Protein AF-A0A958F2K2-F1 (afdb_monomer)

pLDDT: mean 83.89, std 15.09, range [33.34, 97.69]

Solvent-accessible surface area (backbone atoms only — not comparable to full-atom values): 6667 Å² total; per-residue (Å²): 131,89,74,86,68,95,87,63,60,54,80,43,79,46,78,50,57,82,90,60,84,51,96,84,40,77,86,53,76,86,58,46,44,88,49,29,31,35,38,37,69,56,60,66,60,80,58,49,82,50,94,60,59,69,66,57,56,55,50,43,52,51,53,45,54,55,46,51,52,54,42,41,73,72,51,31,47,70,52,68,45,79,63,52,99,46,81,88,69,41,83,48,80,45,71,67,53,33,48,61,56,48,54,66,77,51,106

Foldseek 3Di:
DDDDDLPDQAPEEAEDELVRLDPPDPSPPPDDQNRYAYEYEQAPLVVPVPPDDPVVSVVSLVSVVVSQVVVVVVNHHYHYHYADPDNVPHQDNDPVSNVVVVVVSSD

Sequence (107 aa):
MPAHNPEHQPRHLLIVLGDQLSTTAPIFDDADPKADAIWMAENAEETTHVWCHKLRIAFFFSAMRHFRDTLRVRGFTVHYTEMGENPADDRGKNFAEILAKDIQSLK

Mean predicted aligned error: 6.56 Å

Radius of gyration: 14.46 Å; Cα contacts (8 Å, |Δi|>4): 109; chains: 1; bounding box: 44×27×37 Å

Structure (mmCIF, N/CA/C/O backbone):
data_AF-A0A958F2K2-F1
#
_entry.id   AF-A0A958F2K2-F1
#
loop_
_atom_site.group_PDB
_atom_site.id
_atom_site.type_symbol
_atom_site.label_atom_id
_atom_site.label_alt_id
_atom_site.label_comp_id
_atom_site.label_asym_id
_atom_site.label_entity_id
_atom_site.label_seq_id
_atom_site.pdbx_PDB_ins_code
_atom_site.Cartn_x
_atom_site.Cartn_y
_atom_site.Cartn_z
_atom_site.occupancy
_atom_site.B_iso_or_equiv
_atom_site.auth_seq_id
_atom_site.auth_comp_id
_atom_site.auth_asym_id
_atom_site.auth_atom_id
_atom_site.pdbx_PDB_model_num
ATOM 1 N N . MET A 1 1 ? -22.767 -4.192 6.795 1.00 33.34 1 MET A N 1
ATOM 2 C CA . MET A 1 1 ? -21.343 -3.930 6.507 1.00 33.34 1 MET A CA 1
ATOM 3 C C . MET A 1 1 ? -21.147 -2.429 6.637 1.00 33.34 1 MET A C 1
ATOM 5 O O . MET A 1 1 ? -21.743 -1.738 5.818 1.00 33.34 1 MET A O 1
ATOM 9 N N . PRO A 1 2 ? -20.488 -1.876 7.669 1.00 39.66 2 PRO A N 1
ATOM 10 C CA . PRO A 1 2 ? -20.289 -0.436 7.687 1.00 39.66 2 PRO A CA 1
ATOM 11 C C . PRO A 1 2 ? -19.228 -0.105 6.637 1.00 39.66 2 PRO A C 1
ATOM 13 O O . PRO A 1 2 ? -18.094 -0.574 6.708 1.00 39.66 2 PRO A O 1
ATOM 16 N N . ALA A 1 3 ? -19.675 0.616 5.614 1.00 41.81 3 ALA A N 1
ATOM 17 C CA . ALA A 1 3 ? -18.853 1.206 4.579 1.00 41.81 3 ALA A CA 1
ATOM 18 C C . ALA A 1 3 ? -17.940 2.279 5.192 1.00 41.81 3 ALA A C 1
ATOM 20 O O . ALA A 1 3 ? -18.326 2.979 6.128 1.00 41.81 3 ALA A O 1
ATOM 21 N N . HIS A 1 4 ? -16.727 2.371 4.661 1.00 49.44 4 HIS A N 1
ATOM 22 C CA . HIS A 1 4 ? -15.739 3.393 4.982 1.00 49.44 4 HIS A CA 1
ATOM 23 C C . HIS A 1 4 ? -16.296 4.804 4.718 1.00 49.44 4 HIS A C 1
ATOM 25 O O . HIS A 1 4 ? -16.891 5.042 3.666 1.00 49.44 4 HIS A O 1
ATOM 31 N N . ASN A 1 5 ? -16.084 5.724 5.666 1.00 47.41 5 ASN A N 1
ATOM 32 C CA . ASN A 1 5 ? -16.233 7.162 5.453 1.00 47.41 5 ASN A CA 1
ATOM 33 C C . ASN A 1 5 ? -14.854 7.721 5.044 1.00 47.41 5 ASN A C 1
ATOM 35 O O . ASN A 1 5 ? -13.963 7.726 5.894 1.00 47.41 5 ASN A O 1
ATOM 39 N N . PRO A 1 6 ? -14.655 8.173 3.795 1.00 50.81 6 PRO A N 1
ATOM 40 C CA . PRO A 1 6 ? -13.372 8.688 3.302 1.00 50.81 6 PRO A CA 1
ATOM 41 C C . PRO A 1 6 ? -12.924 10.020 3.935 1.00 50.81 6 PRO A C 1
ATOM 43 O O . PRO A 1 6 ? -11.892 10.551 3.547 1.00 50.81 6 PRO A O 1
ATOM 46 N N . GLU A 1 7 ? -13.666 10.553 4.910 1.00 53.25 7 GLU A N 1
ATOM 47 C CA . GLU A 1 7 ? -13.409 11.858 5.539 1.00 53.25 7 GLU A CA 1
ATOM 48 C C . GLU A 1 7 ? -12.685 11.800 6.897 1.00 53.25 7 GLU A C 1
ATOM 50 O O . GLU A 1 7 ? -12.683 12.788 7.632 1.00 53.25 7 GLU A O 1
ATOM 55 N N . HIS A 1 8 ? -12.104 10.661 7.293 1.00 65.25 8 HIS A N 1
ATOM 56 C CA . HIS A 1 8 ? -11.371 10.587 8.562 1.00 65.25 8 HIS A CA 1
ATOM 57 C C . HIS A 1 8 ? -9.907 10.205 8.371 1.00 65.25 8 HIS A C 1
ATOM 59 O O . HIS A 1 8 ? -9.586 9.108 7.915 1.00 65.25 8 HIS A O 1
ATOM 65 N N . GLN A 1 9 ? -9.030 11.126 8.769 1.00 81.81 9 GLN A N 1
ATOM 66 C CA . GLN A 1 9 ? -7.592 10.921 8.834 1.00 81.81 9 GLN A CA 1
ATOM 67 C C . GLN A 1 9 ? -7.283 9.700 9.723 1.00 81.81 9 GLN A C 1
ATOM 69 O O . GLN A 1 9 ? -7.842 9.597 10.823 1.00 81.81 9 GLN A O 1
ATOM 74 N N . PRO A 1 10 ? -6.417 8.766 9.284 1.00 90.56 10 PRO A N 1
ATOM 75 C CA . PRO A 1 10 ? -6.081 7.603 10.093 1.00 90.56 10 PRO A CA 1
ATOM 76 C C . PRO A 1 10 ? -5.371 8.033 11.381 1.00 90.56 10 PRO A C 1
ATOM 78 O O . PRO A 1 10 ? -4.569 8.969 11.376 1.00 90.56 10 PRO A O 1
ATOM 81 N N . ARG A 1 11 ? -5.627 7.311 12.476 1.00 92.75 11 ARG A N 1
ATOM 82 C CA . ARG A 1 11 ? -4.944 7.494 13.763 1.00 92.75 11 ARG A CA 1
ATOM 83 C C . ARG A 1 11 ? -3.441 7.290 13.592 1.00 92.75 11 ARG A C 1
ATOM 85 O O . ARG A 1 11 ? -2.662 8.155 13.985 1.00 92.75 11 ARG A O 1
ATOM 92 N N . HIS A 1 12 ? -3.047 6.175 12.978 1.00 94.00 12 HIS A N 1
ATOM 93 C CA . HIS A 1 12 ? -1.669 5.897 12.587 1.00 94.00 12 HIS A CA 1
ATOM 94 C C . HIS A 1 12 ? -1.577 5.508 11.110 1.00 94.00 12 HIS A C 1
ATOM 96 O O . HIS A 1 12 ? -2.408 4.757 10.594 1.00 94.00 12 HIS A O 1
ATOM 102 N N . LEU A 1 13 ? -0.519 5.984 10.449 1.00 94.62 13 LEU A N 1
ATOM 103 C CA . LEU A 1 13 ? -0.121 5.526 9.121 1.00 94.62 13 LEU A CA 1
ATOM 104 C C . LEU A 1 13 ? 1.072 4.574 9.259 1.00 94.62 13 LEU A C 1
ATOM 106 O O . LEU A 1 13 ? 2.187 4.998 9.560 1.00 94.62 13 LEU A O 1
ATOM 110 N N . LEU A 1 14 ? 0.825 3.285 9.057 1.00 95.31 14 LEU A N 1
ATOM 111 C CA . LEU A 1 14 ? 1.821 2.225 9.156 1.00 95.31 14 LEU A CA 1
ATOM 112 C C . LEU A 1 14 ? 2.529 2.073 7.806 1.00 95.31 14 LEU A C 1
ATOM 114 O O . LEU A 1 14 ? 1.924 1.648 6.823 1.00 95.31 14 LEU A O 1
ATOM 118 N N . ILE A 1 15 ? 3.807 2.435 7.747 1.00 94.94 15 ILE A N 1
ATOM 119 C CA . ILE A 1 15 ? 4.617 2.319 6.529 1.00 94.94 15 ILE A CA 1
ATOM 120 C C . ILE A 1 15 ? 5.182 0.902 6.442 1.00 94.94 15 ILE A C 1
ATOM 122 O O . ILE A 1 15 ? 5.866 0.457 7.363 1.00 94.94 15 ILE A O 1
ATOM 126 N N . VAL A 1 16 ? 4.917 0.214 5.330 1.00 94.56 16 VAL A N 1
ATOM 127 C CA . VAL A 1 16 ? 5.466 -1.118 5.048 1.00 94.56 16 VAL A CA 1
ATOM 128 C C . VAL A 1 16 ? 6.214 -1.098 3.719 1.00 94.56 16 VAL A C 1
ATOM 130 O O . VAL A 1 16 ? 5.633 -0.822 2.667 1.00 94.56 16 VAL A O 1
ATOM 133 N N . LEU A 1 17 ? 7.506 -1.420 3.766 1.00 90.38 17 LEU A N 1
ATOM 134 C CA . LEU A 1 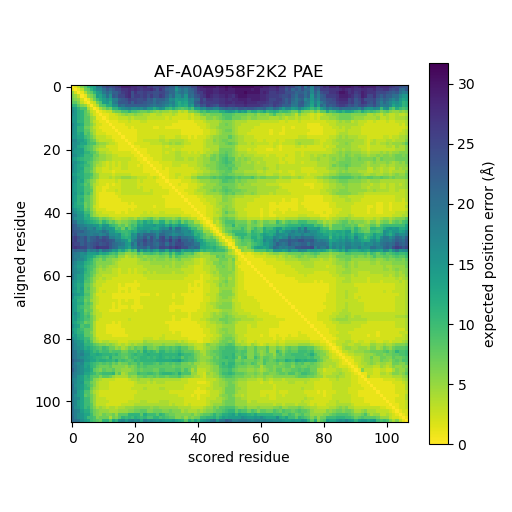17 ? 8.384 -1.494 2.598 1.00 90.38 17 LEU A CA 1
ATOM 135 C C . LEU A 1 17 ? 8.532 -2.935 2.079 1.00 90.38 17 LEU A C 1
ATOM 137 O O . LEU A 1 17 ? 8.083 -3.901 2.699 1.00 90.38 17 LEU A O 1
ATOM 141 N N . GLY A 1 18 ? 9.148 -3.085 0.904 1.00 87.69 18 GLY A N 1
ATOM 142 C CA . GLY A 1 18 ? 9.219 -4.361 0.178 1.00 87.69 18 GLY A CA 1
ATOM 143 C C . GLY A 1 18 ? 9.998 -5.488 0.870 1.00 87.69 18 GLY A C 1
ATOM 144 O O . GLY A 1 18 ? 9.822 -6.650 0.516 1.00 87.69 18 GLY A O 1
ATOM 145 N N . ASP A 1 19 ? 10.831 -5.179 1.860 1.00 87.38 19 ASP A N 1
ATOM 146 C CA . ASP A 1 19 ? 11.583 -6.136 2.679 1.00 87.38 19 ASP A CA 1
ATOM 147 C C . ASP A 1 19 ? 10.879 -6.495 4.003 1.00 87.38 19 ASP A C 1
ATOM 149 O O . ASP A 1 19 ? 11.326 -7.386 4.724 1.00 87.38 19 ASP A O 1
ATOM 153 N N . GLN A 1 20 ? 9.745 -5.855 4.308 1.00 90.75 20 GLN A N 1
ATOM 154 C CA . GLN A 1 20 ? 9.027 -5.958 5.586 1.00 90.75 20 GLN A CA 1
ATOM 155 C C . GLN A 1 20 ? 7.722 -6.771 5.488 1.00 90.75 20 GLN A C 1
ATOM 157 O O . GLN A 1 20 ? 6.823 -6.631 6.319 1.00 90.75 20 GLN A O 1
ATOM 162 N N . LEU A 1 21 ? 7.589 -7.627 4.471 1.00 93.38 21 LEU A N 1
ATOM 163 C CA . LEU A 1 21 ? 6.343 -8.325 4.120 1.00 93.38 21 LEU A CA 1
ATOM 164 C C . LEU A 1 21 ? 6.044 -9.525 5.038 1.00 93.38 21 LEU A C 1
ATOM 166 O O . LEU A 1 21 ? 6.026 -10.676 4.603 1.00 93.38 21 LEU A O 1
ATOM 170 N N . SER A 1 22 ? 5.804 -9.262 6.322 1.00 94.06 22 SER A N 1
ATOM 171 C CA . SER A 1 22 ? 5.457 -10.274 7.322 1.00 94.06 22 SER A CA 1
ATOM 172 C C . SER A 1 22 ? 4.166 -9.918 8.049 1.00 94.06 22 SER A C 1
ATOM 174 O O . SER A 1 22 ? 4.048 -8.857 8.654 1.00 94.06 22 SER A O 1
ATOM 176 N N . THR A 1 23 ? 3.188 -10.828 8.046 1.00 89.31 23 THR A N 1
ATOM 177 C CA . THR A 1 23 ? 1.892 -10.612 8.714 1.00 89.31 23 THR A CA 1
ATOM 178 C C . THR A 1 23 ? 1.977 -10.634 10.238 1.00 89.31 23 THR A C 1
ATOM 180 O O . THR A 1 23 ? 1.015 -10.226 10.888 1.00 89.31 23 THR A O 1
ATOM 183 N N . THR A 1 24 ? 3.094 -11.118 10.786 1.00 92.69 24 THR A N 1
ATOM 184 C CA . THR A 1 24 ? 3.392 -11.207 12.224 1.00 92.69 24 THR A CA 1
ATOM 185 C C . THR A 1 24 ? 4.456 -10.191 12.644 1.00 92.69 24 THR A C 1
ATOM 187 O O . THR A 1 24 ? 5.144 -10.394 13.641 1.00 92.69 24 THR A O 1
ATOM 190 N N . ALA A 1 25 ? 4.682 -9.150 11.837 1.00 92.81 25 ALA A N 1
ATOM 191 C CA . ALA A 1 25 ? 5.596 -8.078 12.198 1.00 92.81 25 ALA A CA 1
ATOM 192 C C . ALA A 1 25 ? 5.037 -7.267 13.387 1.00 92.81 25 ALA A C 1
ATOM 194 O O . ALA A 1 25 ? 3.834 -6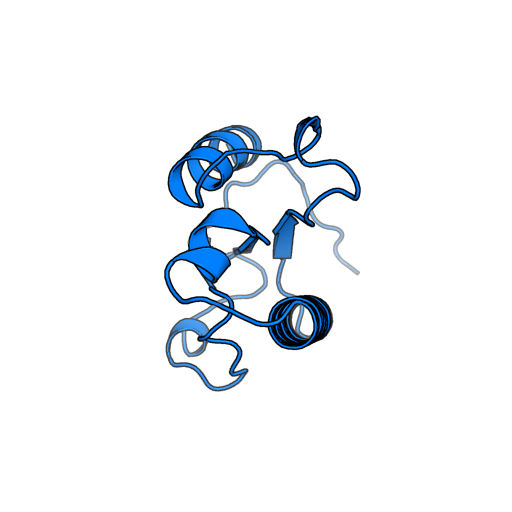.995 13.395 1.00 92.81 25 ALA A O 1
ATOM 195 N N . PRO A 1 26 ? 5.890 -6.791 14.317 1.00 93.12 26 PRO A N 1
ATOM 196 C CA . PRO A 1 26 ? 5.446 -6.043 15.501 1.00 93.12 26 PRO A CA 1
ATOM 197 C C . PRO A 1 26 ? 4.642 -4.772 15.200 1.00 93.12 26 PRO A C 1
ATOM 199 O O . PRO A 1 26 ? 3.860 -4.318 16.027 1.00 93.12 26 PRO A O 1
ATOM 202 N N . ILE A 1 27 ? 4.788 -4.205 13.994 1.00 91.44 27 ILE A N 1
ATOM 203 C CA . ILE A 1 27 ? 3.989 -3.058 13.526 1.00 91.44 27 ILE A CA 1
ATOM 204 C C . ILE A 1 27 ? 2.474 -3.339 13.542 1.00 91.44 27 ILE A C 1
ATOM 206 O O . ILE A 1 27 ? 1.681 -2.402 13.528 1.00 91.44 27 ILE A O 1
ATOM 210 N N . PHE A 1 28 ? 2.069 -4.615 13.573 1.00 93.44 28 PHE A N 1
ATOM 211 C CA . PHE A 1 28 ? 0.671 -5.041 13.574 1.00 93.44 28 PHE A CA 1
ATOM 212 C C . PHE A 1 28 ? 0.126 -5.447 14.950 1.00 93.44 28 PHE A C 1
ATOM 214 O O . PHE A 1 28 ? -1.068 -5.727 15.026 1.00 93.44 28 PHE A O 1
ATOM 221 N N . ASP A 1 29 ? 0.944 -5.491 16.007 1.00 92.38 29 ASP A N 1
ATOM 222 C CA . ASP A 1 29 ? 0.521 -6.027 17.313 1.00 92.38 29 ASP A CA 1
ATOM 223 C C . ASP A 1 29 ? -0.566 -5.159 17.978 1.00 92.38 29 ASP A C 1
ATOM 225 O O . ASP A 1 29 ? -1.548 -5.692 18.490 1.00 92.38 29 ASP A O 1
ATOM 229 N N . ASP A 1 30 ? -0.444 -3.830 17.878 1.00 90.50 30 ASP A N 1
ATOM 230 C CA . ASP A 1 3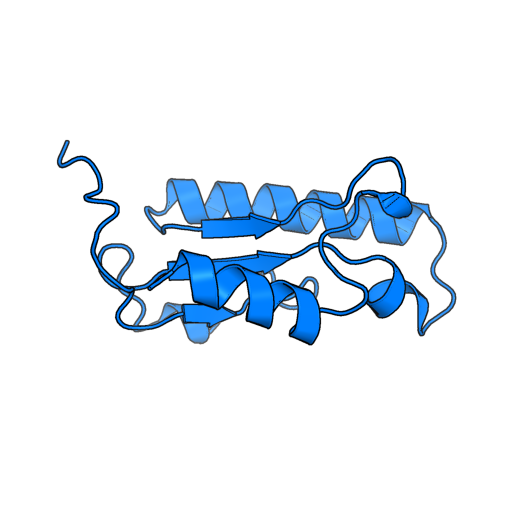0 ? -1.395 -2.849 18.438 1.00 90.50 30 ASP A CA 1
ATOM 231 C C . ASP A 1 30 ? -2.201 -2.093 17.358 1.00 90.50 30 ASP A C 1
ATOM 233 O O . ASP A 1 30 ? -2.850 -1.072 17.626 1.00 90.50 30 ASP A O 1
ATOM 237 N N . ALA A 1 31 ? -2.144 -2.569 16.111 1.00 93.81 31 ALA A N 1
ATOM 238 C CA . ALA A 1 31 ? -2.797 -1.921 14.981 1.00 93.81 31 ALA A CA 1
ATOM 239 C C . ALA A 1 31 ? -4.308 -2.206 14.966 1.00 93.81 31 ALA A C 1
ATOM 241 O O . ALA A 1 31 ? -4.735 -3.360 15.013 1.00 93.81 31 ALA A O 1
ATOM 242 N N . ASP A 1 32 ? -5.123 -1.159 14.835 1.00 94.44 32 ASP A N 1
ATOM 243 C CA . ASP A 1 32 ? -6.574 -1.265 14.667 1.00 94.44 32 ASP A CA 1
ATOM 244 C C . ASP A 1 32 ? -6.942 -1.088 13.184 1.00 94.44 32 ASP A C 1
ATOM 246 O O . ASP A 1 32 ? -6.865 0.031 12.675 1.00 94.44 32 ASP A O 1
ATOM 250 N N . PRO A 1 33 ? -7.415 -2.136 12.481 1.00 92.88 33 PRO A N 1
ATOM 251 C CA . PRO A 1 33 ? -7.798 -2.040 11.072 1.00 92.88 33 PRO A CA 1
ATOM 252 C C . PRO A 1 33 ? -8.887 -1.002 10.760 1.00 92.88 33 PRO A C 1
ATOM 254 O O . PRO A 1 33 ? -9.057 -0.630 9.600 1.00 92.88 33 PRO A O 1
ATOM 257 N N . LYS A 1 34 ? -9.649 -0.548 11.765 1.00 91.12 34 LYS A N 1
ATOM 258 C CA . LYS A 1 34 ? -10.708 0.458 11.600 1.00 91.12 34 LYS A CA 1
ATOM 259 C C . LYS A 1 34 ? -10.232 1.893 11.813 1.00 91.12 34 LYS A C 1
ATOM 261 O O . LYS A 1 34 ? -10.932 2.806 11.380 1.00 91.12 34 LYS A O 1
ATOM 266 N N . ALA A 1 35 ? -9.107 2.091 12.497 1.00 91.19 35 ALA A N 1
ATOM 267 C CA . ALA A 1 35 ? -8.592 3.413 12.857 1.00 91.19 35 ALA A CA 1
ATOM 268 C C . ALA A 1 35 ? -7.230 3.716 12.219 1.00 91.19 35 ALA A C 1
ATOM 270 O O . ALA A 1 35 ? -6.914 4.882 11.996 1.00 91.19 35 ALA A O 1
ATOM 271 N N . ASP A 1 36 ? -6.441 2.690 11.911 1.00 94.50 36 ASP A N 1
ATOM 272 C CA . ASP A 1 36 ? -5.120 2.805 11.307 1.00 94.50 36 ASP A CA 1
ATOM 273 C C . ASP A 1 36 ? -5.170 2.439 9.816 1.00 94.50 36 ASP A C 1
ATOM 275 O O . ASP A 1 36 ? -6.004 1.651 9.358 1.00 94.50 36 ASP A O 1
ATOM 279 N N . ALA A 1 37 ? -4.242 3.004 9.050 1.00 95.00 37 ALA A N 1
ATOM 280 C CA . ALA A 1 37 ? -4.084 2.719 7.632 1.00 95.00 37 ALA A CA 1
ATOM 281 C C . ALA A 1 37 ? -2.651 2.290 7.330 1.00 95.00 37 ALA A C 1
ATOM 283 O O . ALA A 1 37 ? -1.707 2.687 8.010 1.00 95.00 37 ALA A O 1
ATOM 284 N N . ILE A 1 38 ? -2.487 1.487 6.286 1.00 96.06 38 ILE A N 1
ATOM 285 C CA . ILE A 1 38 ? -1.184 1.026 5.817 1.00 96.06 38 ILE A CA 1
ATOM 286 C C . ILE A 1 38 ? -0.823 1.795 4.552 1.00 96.06 38 ILE A C 1
ATOM 288 O O . ILE A 1 38 ? -1.657 1.945 3.658 1.00 96.06 38 ILE A O 1
ATOM 292 N N . TRP A 1 39 ? 0.423 2.250 4.464 1.00 96.44 39 TRP A N 1
ATOM 293 C CA . TRP A 1 39 ? 0.985 2.850 3.261 1.00 96.44 39 TRP A CA 1
ATOM 294 C C . TRP A 1 39 ? 2.089 1.966 2.685 1.00 96.44 39 TRP A C 1
ATOM 296 O O . TRP A 1 39 ? 2.979 1.505 3.404 1.00 96.44 39 TRP A O 1
ATOM 306 N N . MET A 1 40 ? 2.017 1.737 1.377 1.00 95.75 40 MET A N 1
ATOM 307 C CA . MET A 1 40 ? 2.981 0.970 0.593 1.00 95.75 40 MET A CA 1
ATOM 308 C C . MET A 1 40 ? 3.157 1.633 -0.777 1.00 95.75 40 MET A C 1
ATOM 310 O O . MET A 1 40 ? 2.197 2.142 -1.357 1.00 95.75 40 MET A O 1
ATOM 314 N N . ALA A 1 41 ? 4.359 1.572 -1.340 1.00 94.31 41 ALA A N 1
ATOM 315 C CA . ALA A 1 41 ? 4.617 2.046 -2.696 1.00 94.31 41 ALA A CA 1
ATOM 316 C C . ALA A 1 41 ? 5.656 1.170 -3.395 1.00 94.31 41 ALA A C 1
ATOM 318 O O . ALA A 1 41 ? 6.607 0.706 -2.769 1.00 94.31 41 ALA A O 1
ATOM 319 N N . GLU A 1 42 ? 5.483 0.961 -4.694 1.00 91.50 42 GLU A N 1
ATOM 320 C CA . GLU A 1 42 ? 6.500 0.392 -5.574 1.00 91.50 42 GLU A CA 1
ATOM 321 C C . GLU A 1 42 ? 7.416 1.510 -6.086 1.00 91.50 42 GLU A C 1
ATOM 323 O O . GLU A 1 42 ? 6.942 2.575 -6.477 1.00 91.50 42 GLU A O 1
ATOM 328 N N . ASN A 1 43 ? 8.731 1.277 -6.089 1.00 86.44 43 ASN A N 1
ATOM 329 C CA . ASN A 1 43 ? 9.687 2.173 -6.736 1.00 86.44 43 ASN A CA 1
ATOM 330 C C . ASN A 1 43 ? 10.917 1.403 -7.241 1.00 86.44 43 ASN A C 1
ATOM 332 O O . ASN A 1 43 ? 11.602 0.717 -6.473 1.00 86.44 43 ASN A O 1
ATOM 336 N N . ALA A 1 44 ? 11.214 1.524 -8.535 1.00 72.50 44 ALA A N 1
ATOM 337 C CA . ALA A 1 44 ? 12.387 0.904 -9.138 1.00 72.50 44 ALA A CA 1
ATOM 338 C C . ALA A 1 44 ? 13.698 1.566 -8.687 1.00 72.50 44 ALA A C 1
ATOM 340 O O . ALA A 1 44 ? 14.673 0.860 -8.449 1.00 72.50 44 ALA A O 1
ATOM 341 N N . GLU A 1 45 ? 13.743 2.890 -8.524 1.00 70.94 45 GLU A N 1
ATOM 342 C CA . GLU A 1 45 ? 15.004 3.605 -8.269 1.00 70.94 45 GLU A CA 1
ATOM 343 C C . GLU A 1 45 ? 15.641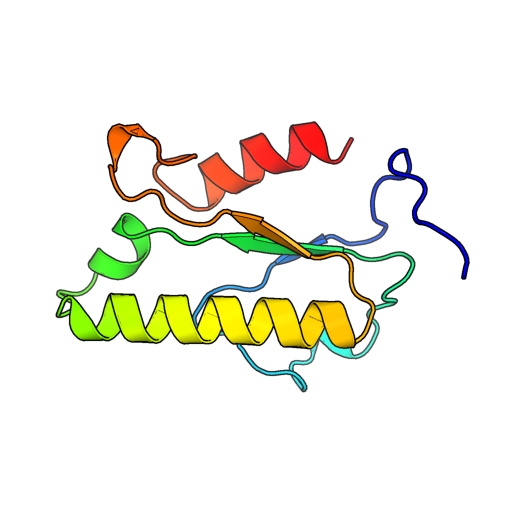 3.151 -6.939 1.00 70.94 45 GLU A C 1
ATOM 345 O O . GLU A 1 45 ? 16.800 2.735 -6.898 1.00 70.94 45 GLU A O 1
ATOM 350 N N . GLU A 1 46 ? 14.825 3.028 -5.892 1.00 66.19 46 GLU A N 1
ATOM 351 C CA . GLU A 1 46 ? 15.223 2.530 -4.565 1.00 66.19 46 GLU A CA 1
ATOM 352 C C . GLU A 1 46 ? 15.575 1.028 -4.552 1.00 66.19 46 GLU A C 1
ATOM 354 O O . GLU A 1 46 ? 16.332 0.562 -3.701 1.00 66.19 46 GLU A O 1
ATOM 359 N N . THR A 1 47 ? 15.085 0.246 -5.524 1.00 60.16 47 THR A N 1
ATOM 360 C CA . THR A 1 47 ? 15.429 -1.185 -5.675 1.00 60.16 47 THR A CA 1
ATOM 361 C C . THR A 1 47 ? 16.626 -1.431 -6.605 1.00 60.16 47 THR A C 1
ATOM 363 O O . 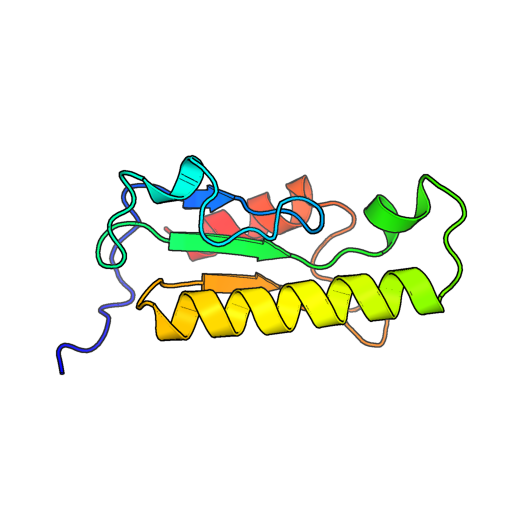THR A 1 47 ? 17.143 -2.553 -6.660 1.00 60.16 47 THR A O 1
ATOM 366 N N . THR A 1 48 ? 17.110 -0.388 -7.293 1.00 55.38 48 THR A N 1
ATOM 367 C CA . THR A 1 48 ? 18.268 -0.425 -8.208 1.00 55.38 48 THR A CA 1
ATOM 368 C C . THR A 1 48 ? 19.586 0.047 -7.590 1.00 55.38 48 THR A C 1
ATOM 370 O O . THR A 1 48 ? 20.632 -0.115 -8.220 1.00 55.38 48 THR A O 1
ATOM 373 N N . HIS A 1 49 ? 19.584 0.546 -6.344 1.00 52.91 49 HIS A N 1
ATOM 374 C CA . HIS A 1 49 ? 20.815 0.923 -5.628 1.00 52.91 49 HIS A CA 1
ATOM 375 C C . HIS A 1 49 ? 21.805 -0.242 -5.437 1.00 52.91 49 HIS A C 1
ATOM 377 O O . HIS A 1 49 ? 23.000 -0.030 -5.233 1.00 52.91 49 HIS A O 1
ATOM 383 N N . VAL A 1 50 ? 21.327 -1.476 -5.590 1.00 53.53 50 VAL A N 1
ATOM 384 C CA . VAL A 1 50 ? 22.137 -2.668 -5.839 1.00 53.53 50 VAL A CA 1
ATOM 385 C C . VAL A 1 50 ? 21.737 -3.185 -7.215 1.00 53.53 50 VAL A C 1
ATOM 387 O O . VAL A 1 50 ? 20.545 -3.279 -7.495 1.00 53.53 50 VAL A O 1
ATOM 390 N N . TRP A 1 51 ? 22.702 -3.529 -8.072 1.00 50.47 51 TRP A N 1
ATOM 391 C CA . TRP A 1 51 ? 22.425 -4.092 -9.398 1.00 50.47 51 TRP A CA 1
ATOM 392 C C . TRP A 1 51 ? 21.526 -5.333 -9.269 1.00 50.47 51 TRP A C 1
ATOM 394 O O . TRP A 1 51 ? 21.974 -6.427 -8.926 1.00 50.47 51 TRP A O 1
ATOM 404 N N . CYS A 1 52 ? 20.226 -5.146 -9.486 1.00 57.69 52 CYS A N 1
ATOM 405 C CA . CYS A 1 52 ? 19.213 -6.181 -9.368 1.00 57.69 52 CYS A CA 1
ATOM 406 C C . CYS A 1 52 ? 18.761 -6.593 -10.765 1.00 57.69 52 CYS A C 1
ATOM 408 O O . CYS A 1 52 ? 18.276 -5.780 -11.549 1.00 57.69 52 CYS A O 1
ATOM 410 N N . HIS A 1 53 ? 18.877 -7.886 -11.074 1.00 69.69 53 HIS A N 1
ATOM 411 C CA . HIS A 1 53 ? 18.248 -8.469 -12.257 1.00 69.69 53 HIS A CA 1
ATOM 412 C C . HIS A 1 53 ? 16.739 -8.167 -12.261 1.00 69.69 53 HIS A C 1
ATOM 414 O O . HIS A 1 53 ? 16.078 -8.329 -11.236 1.00 69.69 53 HIS A O 1
ATOM 420 N N . LYS A 1 54 ? 16.176 -7.815 -13.427 1.00 75.19 54 LYS A N 1
ATOM 421 C CA . LYS A 1 54 ? 14.742 -7.499 -13.630 1.00 75.19 54 LYS A CA 1
ATOM 422 C C . LYS A 1 54 ? 13.779 -8.512 -12.987 1.00 75.19 54 LYS A C 1
ATOM 424 O O . LYS A 1 54 ? 12.733 -8.131 -12.475 1.00 75.19 54 LYS A O 1
ATOM 429 N N . LEU A 1 55 ? 14.159 -9.792 -12.960 1.00 80.06 55 LEU A N 1
ATOM 430 C CA . LEU A 1 55 ? 13.398 -10.867 -12.312 1.00 80.06 55 LEU A CA 1
ATOM 431 C C . LEU A 1 55 ? 13.214 -10.653 -10.804 1.00 80.06 55 LEU A C 1
ATOM 433 O O . LEU A 1 55 ? 12.151 -10.951 -10.272 1.00 80.06 55 LEU A O 1
ATOM 437 N N . ARG A 1 56 ? 14.225 -10.115 -10.115 1.00 80.88 56 ARG A N 1
ATOM 438 C CA . ARG A 1 56 ? 14.164 -9.836 -8.677 1.00 80.88 56 ARG A CA 1
ATOM 439 C C . ARG A 1 56 ? 13.189 -8.699 -8.379 1.00 80.88 56 ARG A C 1
ATOM 441 O O . ARG A 1 56 ? 12.416 -8.818 -7.439 1.00 80.88 56 ARG A O 1
ATOM 448 N N . ILE A 1 57 ? 13.186 -7.648 -9.201 1.00 81.62 57 ILE A N 1
ATOM 449 C CA . ILE A 1 57 ? 12.229 -6.535 -9.087 1.00 81.62 57 ILE A CA 1
ATOM 450 C C . ILE A 1 57 ? 10.800 -7.050 -9.297 1.00 81.62 57 ILE A C 1
ATOM 452 O O . ILE A 1 57 ? 9.935 -6.821 -8.458 1.00 81.62 57 ILE A O 1
ATOM 456 N N . ALA A 1 58 ? 10.572 -7.831 -10.359 1.00 85.00 58 ALA A N 1
ATOM 457 C CA . ALA A 1 58 ? 9.266 -8.431 -10.630 1.00 85.00 58 ALA A CA 1
ATOM 458 C C . ALA A 1 58 ? 8.790 -9.344 -9.485 1.00 85.00 58 ALA A C 1
ATOM 460 O O . ALA A 1 5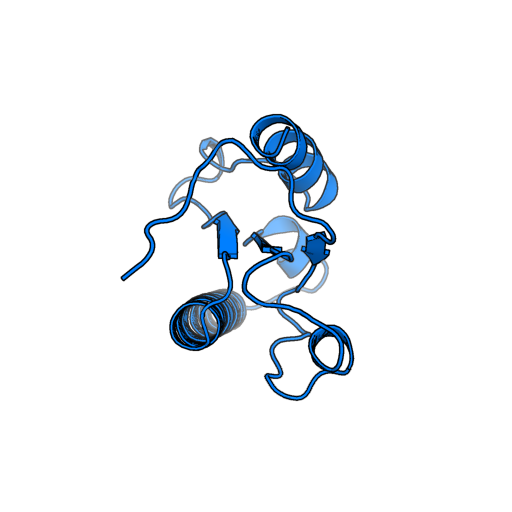8 ? 7.626 -9.291 -9.089 1.00 85.00 58 ALA A O 1
ATOM 461 N N . PHE A 1 59 ? 9.694 -10.151 -8.921 1.00 86.19 59 PHE A N 1
ATOM 462 C CA . PHE A 1 59 ? 9.398 -10.986 -7.759 1.00 86.19 59 PHE A CA 1
ATOM 463 C C . PHE A 1 59 ? 9.014 -10.148 -6.531 1.00 86.19 59 PHE A C 1
ATOM 465 O O . PHE A 1 59 ? 8.005 -10.439 -5.892 1.00 86.19 59 PHE A O 1
ATOM 472 N N . PHE A 1 60 ? 9.769 -9.087 -6.228 1.00 87.31 60 PHE A N 1
ATOM 473 C CA . PHE A 1 60 ? 9.472 -8.199 -5.102 1.00 87.31 60 PHE A CA 1
ATOM 474 C C . PHE A 1 60 ? 8.120 -7.508 -5.244 1.00 87.31 60 PHE A C 1
ATOM 476 O O . PHE A 1 60 ? 7.317 -7.566 -4.318 1.00 87.31 60 PHE A O 1
ATOM 483 N N . PHE A 1 61 ? 7.836 -6.901 -6.395 1.00 90.00 61 PHE A N 1
ATOM 484 C CA . PHE A 1 61 ? 6.557 -6.225 -6.615 1.00 90.00 61 PHE A CA 1
ATOM 485 C C . PHE A 1 61 ? 5.385 -7.202 -6.565 1.00 90.00 61 PHE A C 1
ATOM 487 O O . PHE A 1 61 ? 4.384 -6.924 -5.909 1.00 90.00 61 PHE A O 1
ATOM 494 N N . SER A 1 62 ? 5.537 -8.404 -7.130 1.00 93.00 62 SER A N 1
ATOM 495 C CA . SER A 1 62 ? 4.536 -9.463 -6.970 1.00 93.00 62 SER A CA 1
ATOM 496 C C . SER A 1 62 ? 4.275 -9.777 -5.489 1.00 93.00 62 SER A C 1
ATOM 498 O O . SER A 1 62 ? 3.129 -9.726 -5.038 1.00 93.00 62 SER A O 1
ATOM 500 N N . ALA A 1 63 ? 5.327 -10.001 -4.694 1.00 93.75 63 ALA A N 1
ATOM 501 C CA . ALA A 1 63 ? 5.192 -10.252 -3.261 1.00 93.75 63 ALA A CA 1
ATOM 502 C C . ALA A 1 63 ? 4.503 -9.087 -2.523 1.00 93.75 63 ALA A C 1
ATOM 504 O O . ALA A 1 63 ? 3.610 -9.322 -1.708 1.00 93.75 63 ALA A O 1
ATOM 505 N N . MET A 1 64 ? 4.851 -7.836 -2.842 1.00 95.38 64 MET A N 1
ATOM 506 C CA . MET A 1 64 ? 4.224 -6.645 -2.258 1.00 95.38 64 MET A CA 1
ATOM 507 C C . MET A 1 64 ? 2.730 -6.553 -2.593 1.00 95.38 64 MET A C 1
ATOM 509 O O . MET A 1 64 ? 1.928 -6.265 -1.704 1.00 95.38 64 MET A O 1
ATOM 513 N N . ARG A 1 65 ? 2.338 -6.831 -3.843 1.00 96.00 65 ARG A N 1
ATOM 514 C CA . ARG A 1 65 ? 0.930 -6.838 -4.282 1.00 96.00 65 ARG A CA 1
ATOM 515 C C . ARG A 1 65 ? 0.126 -7.926 -3.570 1.00 96.00 65 ARG A C 1
ATOM 517 O O . ARG A 1 65 ? -0.956 -7.651 -3.054 1.00 96.00 65 ARG A O 1
ATOM 524 N N . HIS A 1 66 ? 0.680 -9.133 -3.449 1.00 96.88 66 HIS A N 1
ATOM 525 C CA . HIS A 1 66 ? 0.054 -10.216 -2.684 1.00 96.88 66 HIS A CA 1
ATOM 526 C C . HIS A 1 66 ? -0.071 -9.880 -1.188 1.00 96.88 66 HIS A C 1
ATOM 528 O O . HIS A 1 66 ? -1.088 -10.186 -0.557 1.00 96.88 66 HIS A O 1
ATOM 534 N N . PHE A 1 67 ? 0.934 -9.217 -0.610 1.00 97.44 67 PHE A N 1
ATOM 535 C CA . PHE A 1 67 ? 0.894 -8.783 0.784 1.00 97.44 67 PHE A CA 1
ATOM 536 C C . PHE A 1 67 ? -0.166 -7.700 1.021 1.00 97.44 67 PHE A C 1
ATOM 538 O O . PHE A 1 67 ? -0.961 -7.818 1.953 1.00 97.44 67 PHE A O 1
ATOM 545 N N . ARG A 1 68 ? -0.258 -6.700 0.134 1.00 97.31 68 ARG A N 1
ATOM 546 C CA . ARG A 1 68 ? -1.334 -5.694 0.124 1.00 97.31 68 ARG A CA 1
ATOM 547 C C . ARG A 1 68 ? -2.708 -6.354 0.152 1.00 97.31 68 ARG A C 1
ATOM 549 O O . ARG A 1 68 ? -3.556 -5.969 0.955 1.00 97.31 68 ARG A O 1
ATOM 556 N N . ASP A 1 69 ? -2.934 -7.344 -0.705 1.00 97.69 69 ASP A N 1
ATOM 557 C CA . ASP A 1 69 ? -4.231 -8.018 -0.785 1.00 97.69 69 ASP A CA 1
ATOM 558 C C . ASP A 1 69 ? -4.522 -8.827 0.485 1.00 97.69 69 ASP A C 1
ATOM 560 O O . ASP A 1 69 ? -5.636 -8.785 1.006 1.00 97.69 69 ASP A O 1
ATOM 564 N N . THR A 1 70 ? -3.500 -9.459 1.066 1.00 97.19 70 THR A N 1
ATOM 565 C CA . THR A 1 70 ? -3.603 -10.138 2.367 1.00 97.19 70 THR A CA 1
ATOM 566 C C . THR A 1 70 ? -4.006 -9.169 3.484 1.00 97.19 70 THR A C 1
ATOM 568 O O . THR A 1 70 ? -4.884 -9.475 4.290 1.00 97.19 70 THR A O 1
ATOM 571 N N . LEU A 1 71 ? -3.409 -7.976 3.529 1.00 96.38 71 LEU A N 1
ATOM 572 C CA . LEU A 1 71 ? -3.738 -6.940 4.512 1.00 96.38 71 LEU A CA 1
ATOM 573 C C . LEU A 1 71 ? -5.158 -6.385 4.329 1.00 96.38 71 LEU A C 1
ATOM 575 O O . LEU A 1 71 ? -5.871 -6.197 5.315 1.00 96.38 71 LEU A O 1
ATOM 579 N N . ARG A 1 72 ? -5.601 -6.194 3.081 1.00 96.38 72 ARG A N 1
ATOM 580 C CA . ARG A 1 72 ? -6.982 -5.788 2.767 1.00 96.38 72 ARG A CA 1
ATOM 581 C C . ARG A 1 72 ? -7.997 -6.834 3.221 1.00 96.38 72 ARG A C 1
ATOM 583 O O . ARG A 1 72 ? -9.007 -6.480 3.819 1.00 96.38 72 ARG A O 1
ATOM 590 N N . VAL A 1 73 ? -7.712 -8.123 3.014 1.00 96.56 73 VAL A N 1
ATOM 591 C CA . VAL A 1 73 ? -8.554 -9.227 3.516 1.00 96.56 73 VAL A CA 1
ATOM 592 C C . VAL A 1 73 ? -8.624 -9.235 5.047 1.00 96.56 73 VAL A C 1
ATOM 594 O O . VAL A 1 73 ? -9.675 -9.535 5.609 1.00 96.56 73 VAL A O 1
ATOM 597 N N . ARG A 1 74 ? -7.545 -8.842 5.737 1.00 93.56 74 ARG A N 1
ATOM 598 C CA . ARG A 1 74 ? -7.528 -8.656 7.201 1.00 93.56 74 ARG A CA 1
ATOM 599 C C . ARG A 1 74 ? -8.307 -7.422 7.681 1.00 93.56 74 ARG A C 1
ATOM 601 O O . ARG A 1 74 ? -8.419 -7.222 8.887 1.00 93.56 74 ARG A O 1
ATOM 608 N N . GLY A 1 75 ? -8.857 -6.622 6.768 1.00 94.75 75 GLY A N 1
ATOM 609 C CA . GLY A 1 75 ? -9.704 -5.470 7.070 1.00 94.75 75 GLY A CA 1
ATOM 610 C C . GLY A 1 75 ? -8.966 -4.138 7.161 1.00 94.75 75 GLY A C 1
ATOM 611 O O . GLY A 1 75 ? -9.604 -3.142 7.483 1.00 94.75 75 GLY A O 1
ATOM 612 N N . PHE A 1 76 ? -7.659 -4.096 6.881 1.00 95.12 76 PHE A N 1
ATOM 613 C CA . PHE A 1 76 ? -6.918 -2.837 6.852 1.00 95.12 76 PHE A CA 1
ATOM 614 C C . PHE A 1 76 ? -7.265 -2.015 5.613 1.00 95.12 76 PHE A C 1
ATOM 616 O O . PHE A 1 76 ? -7.374 -2.538 4.499 1.00 95.12 76 PHE A O 1
ATOM 623 N N . THR A 1 77 ? -7.314 -0.698 5.794 1.00 94.38 77 THR A N 1
ATOM 624 C CA . THR A 1 77 ? -7.195 0.240 4.675 1.00 94.38 77 THR A CA 1
ATOM 625 C C . THR A 1 77 ? -5.741 0.257 4.212 1.00 94.38 77 THR A C 1
ATOM 627 O O . THR A 1 77 ? -4.840 0.495 5.014 1.00 94.38 77 THR A O 1
ATOM 630 N N . VAL A 1 78 ? -5.500 -0.007 2.924 1.00 95.75 78 VAL A N 1
ATOM 631 C CA . VAL A 1 78 ? -4.144 -0.022 2.350 1.00 95.75 78 VAL A CA 1
ATOM 632 C C . VAL A 1 78 ? -4.050 0.951 1.180 1.00 95.75 78 VAL A C 1
ATOM 634 O O . VAL A 1 78 ? -4.594 0.686 0.099 1.00 95.75 78 VAL A O 1
ATOM 637 N N . HIS A 1 79 ? -3.327 2.048 1.405 1.00 95.06 79 HIS A N 1
ATOM 638 C CA . HIS A 1 79 ? -2.909 3.015 0.396 1.00 95.06 79 HIS A CA 1
ATOM 639 C C . HIS A 1 79 ? -1.684 2.458 -0.318 1.00 95.06 79 HIS A C 1
ATOM 641 O O . HIS A 1 79 ? -0.606 2.352 0.265 1.00 95.06 79 HIS A O 1
ATOM 647 N N . TYR A 1 80 ? -1.884 2.038 -1.562 1.00 94.81 80 TYR A N 1
ATOM 648 C CA . TYR A 1 80 ? -0.867 1.351 -2.340 1.00 94.81 80 TYR A CA 1
ATOM 649 C C . TYR A 1 80 ? -0.628 2.090 -3.651 1.00 94.81 80 TYR A C 1
ATOM 651 O O . TYR A 1 80 ? -1.559 2.229 -4.445 1.00 94.81 80 TYR A O 1
ATOM 659 N N . THR A 1 81 ? 0.611 2.511 -3.884 1.00 93.19 81 THR A N 1
ATOM 660 C CA . THR A 1 81 ? 1.047 3.085 -5.162 1.00 93.19 81 THR A CA 1
ATOM 661 C C . THR A 1 81 ? 1.751 2.005 -5.983 1.00 93.19 81 THR A C 1
ATOM 663 O O . THR A 1 81 ? 2.833 1.555 -5.610 1.00 93.19 81 THR A O 1
ATOM 666 N N . GLU A 1 82 ? 1.124 1.570 -7.078 1.00 91.12 82 GLU A N 1
ATOM 667 C CA . GLU A 1 82 ? 1.748 0.693 -8.082 1.00 91.12 82 GLU A CA 1
ATOM 668 C C . GLU A 1 82 ? 2.663 1.508 -9.004 1.00 91.12 82 GLU A C 1
ATOM 670 O O . GLU A 1 82 ? 2.363 2.661 -9.319 1.00 91.12 82 GLU A O 1
ATOM 675 N N . MET A 1 83 ? 3.768 0.901 -9.435 1.00 86.25 83 MET A N 1
ATOM 676 C CA . MET A 1 83 ? 4.672 1.484 -10.423 1.00 86.25 83 MET A C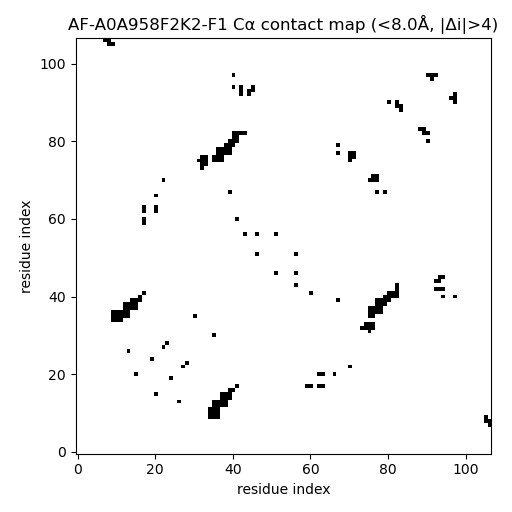A 1
ATOM 677 C C . MET A 1 83 ? 4.050 1.358 -11.815 1.00 86.25 83 MET A C 1
ATOM 679 O O . MET A 1 83 ? 3.473 0.318 -12.155 1.00 86.25 83 MET A O 1
ATOM 683 N N . GLY A 1 84 ? 4.169 2.415 -12.619 1.00 80.44 84 GLY A N 1
ATOM 684 C CA . GLY A 1 84 ? 3.647 2.427 -13.980 1.00 80.44 84 GLY A CA 1
ATOM 685 C C . GLY A 1 84 ? 4.463 1.545 -14.928 1.00 80.44 84 GLY A C 1
ATOM 686 O O . GLY A 1 84 ? 5.596 1.154 -14.649 1.00 80.44 84 GLY A O 1
ATOM 687 N N . GLU A 1 85 ? 3.901 1.252 -16.103 1.00 75.81 85 GLU A N 1
ATOM 688 C CA . GLU A 1 85 ? 4.667 0.629 -17.195 1.00 75.81 85 GLU A CA 1
ATOM 689 C C . GLU A 1 85 ? 5.729 1.587 -17.762 1.00 75.81 85 GLU A C 1
ATOM 691 O O . GLU A 1 85 ? 6.771 1.152 -18.258 1.00 75.81 85 GLU A O 1
ATOM 696 N N . ASN A 1 86 ? 5.467 2.895 -17.677 1.00 78.19 86 ASN A N 1
ATOM 697 C CA . ASN A 1 86 ? 6.344 3.958 -18.138 1.00 78.19 86 ASN A CA 1
ATOM 698 C C . ASN A 1 86 ? 6.850 4.784 -16.941 1.00 78.19 86 ASN A C 1
ATOM 700 O O . ASN A 1 86 ? 6.028 5.378 -16.245 1.00 78.19 86 ASN A O 1
ATOM 704 N N . PRO A 1 87 ? 8.178 4.917 -16.744 1.00 74.69 87 PRO A N 1
ATOM 705 C CA . PRO A 1 87 ? 8.746 5.711 -15.651 1.00 74.69 87 PRO A CA 1
ATOM 706 C C . PRO A 1 87 ? 8.291 7.178 -15.611 1.00 74.69 87 PRO A C 1
ATOM 708 O O . PRO A 1 87 ? 8.366 7.827 -14.573 1.00 74.69 87 PRO A O 1
ATOM 711 N N . ALA A 1 88 ? 7.834 7.734 -16.739 1.00 76.75 88 ALA A N 1
ATOM 712 C CA . ALA A 1 88 ? 7.298 9.096 -16.784 1.00 76.75 88 ALA A CA 1
ATOM 713 C C . ALA A 1 88 ? 5.969 9.256 -16.021 1.00 76.75 88 ALA A C 1
ATOM 715 O O . ALA A 1 88 ? 5.634 10.372 -15.623 1.00 76.75 88 ALA A O 1
ATOM 716 N N . ASP A 1 89 ? 5.240 8.156 -15.819 1.00 81.44 89 ASP A N 1
ATOM 717 C CA . ASP A 1 89 ? 3.951 8.127 -15.128 1.00 81.44 89 ASP A CA 1
ATOM 718 C C . ASP A 1 89 ? 4.103 7.814 -13.628 1.00 81.44 89 ASP A C 1
ATOM 720 O O . ASP A 1 89 ? 3.115 7.799 -12.888 1.00 81.44 89 ASP A O 1
ATOM 724 N N . ASP A 1 90 ? 5.334 7.582 -13.159 1.00 83.56 90 ASP A N 1
ATOM 725 C CA . ASP A 1 90 ? 5.594 7.255 -11.764 1.00 83.56 90 ASP A CA 1
ATOM 726 C C . ASP A 1 90 ? 5.259 8.428 -10.836 1.00 83.56 90 ASP A C 1
ATOM 728 O O . ASP A 1 90 ? 5.505 9.611 -11.098 1.00 83.56 90 ASP A O 1
ATOM 732 N N . ARG A 1 91 ? 4.696 8.086 -9.677 1.00 84.06 91 ARG A N 1
ATOM 733 C CA . ARG A 1 91 ? 4.156 9.067 -8.731 1.00 84.06 91 ARG A CA 1
ATOM 734 C C . ARG A 1 91 ? 5.236 9.920 -8.061 1.00 84.06 91 ARG A C 1
ATOM 736 O O . ARG A 1 91 ? 4.932 11.003 -7.559 1.00 84.06 91 ARG A O 1
ATOM 743 N N . GLY A 1 92 ? 6.490 9.484 -8.063 1.00 85.00 92 GLY A N 1
ATOM 744 C CA . GLY A 1 92 ? 7.642 10.194 -7.507 1.00 85.00 92 GLY A CA 1
ATOM 745 C C . GLY A 1 92 ? 8.929 9.399 -7.710 1.00 85.00 92 GLY A C 1
ATOM 746 O O . GLY A 1 92 ? 8.872 8.226 -8.061 1.00 85.00 92 GLY A O 1
ATOM 747 N N . 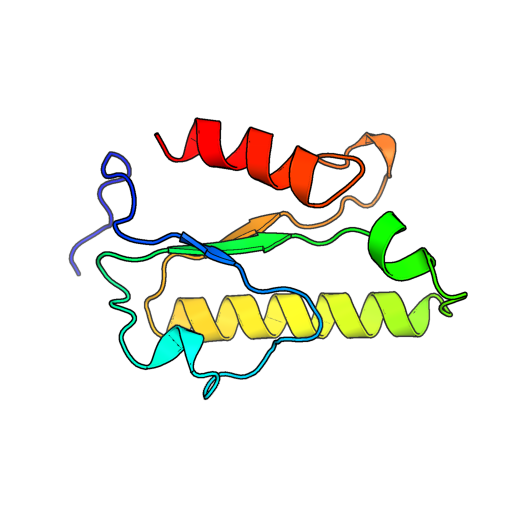LYS A 1 93 ? 10.081 10.037 -7.487 1.00 84.25 93 LYS A N 1
ATOM 748 C CA . LYS A 1 93 ? 11.403 9.423 -7.724 1.00 84.25 93 LYS A CA 1
ATOM 749 C C . LYS A 1 93 ? 11.864 8.520 -6.580 1.00 84.25 93 LYS A C 1
ATOM 751 O O . LYS A 1 93 ? 12.609 7.568 -6.761 1.00 84.25 93 LYS A O 1
ATOM 756 N N . ASN A 1 94 ? 11.415 8.821 -5.368 1.00 88.00 94 ASN A N 1
ATOM 757 C CA . ASN A 1 94 ? 11.758 8.090 -4.151 1.00 88.00 94 ASN A CA 1
ATOM 758 C C . ASN A 1 94 ? 10.535 7.957 -3.240 1.00 88.00 94 ASN A C 1
ATOM 760 O O . ASN A 1 94 ? 9.514 8.625 -3.432 1.00 88.00 94 ASN A O 1
ATOM 764 N N . PHE A 1 95 ? 10.641 7.107 -2.218 1.00 90.75 95 PHE A N 1
ATOM 765 C CA . PHE A 1 95 ? 9.537 6.879 -1.284 1.00 90.75 95 PHE A CA 1
ATOM 766 C C . PHE A 1 95 ? 9.108 8.148 -0.542 1.00 90.75 95 PHE A C 1
ATOM 768 O O . PHE A 1 95 ? 7.918 8.319 -0.292 1.00 90.75 95 PHE A O 1
ATOM 775 N N . ALA A 1 96 ? 10.039 9.055 -0.229 1.00 91.00 96 ALA A N 1
ATOM 776 C CA . ALA A 1 96 ? 9.719 10.295 0.474 1.00 91.00 96 ALA A CA 1
ATOM 777 C C . ALA A 1 96 ? 8.840 11.225 -0.379 1.00 91.00 96 ALA A C 1
ATOM 779 O O . ALA A 1 96 ? 7.868 11.780 0.128 1.00 91.00 96 ALA A O 1
ATOM 780 N N . GLU A 1 97 ? 9.130 11.359 -1.675 1.00 91.00 97 GLU A N 1
ATOM 781 C CA . GLU A 1 97 ? 8.313 12.144 -2.606 1.00 91.00 97 GLU A CA 1
ATOM 782 C C . GLU A 1 97 ? 6.914 11.550 -2.792 1.00 91.00 97 GLU A C 1
ATOM 784 O O . GLU A 1 97 ? 5.928 12.291 -2.779 1.00 91.00 97 GLU A O 1
ATOM 789 N N . ILE A 1 98 ? 6.820 10.225 -2.951 1.00 92.25 98 ILE A N 1
ATOM 790 C CA . ILE A 1 98 ? 5.532 9.535 -3.103 1.00 92.25 98 ILE A CA 1
ATOM 791 C C . ILE A 1 98 ? 4.704 9.717 -1.824 1.00 92.25 98 ILE A C 1
ATOM 793 O O . ILE A 1 98 ? 3.561 10.167 -1.890 1.00 92.25 98 ILE A O 1
ATOM 797 N N . LEU A 1 99 ? 5.299 9.469 -0.653 1.00 92.50 99 LEU A N 1
ATOM 798 C CA . LEU A 1 99 ? 4.634 9.619 0.639 1.00 92.50 99 LEU A CA 1
ATOM 799 C C . LEU A 1 99 ? 4.185 11.065 0.893 1.00 92.50 99 LEU A C 1
ATOM 801 O O . LEU A 1 99 ? 3.067 11.289 1.351 1.00 92.50 99 LEU A O 1
ATOM 805 N N . ALA A 1 100 ? 5.015 12.060 0.568 1.00 91.75 100 ALA A N 1
ATOM 806 C CA . ALA A 1 100 ? 4.666 13.469 0.739 1.00 91.75 100 ALA A CA 1
ATOM 807 C C . ALA A 1 100 ? 3.459 13.887 -0.117 1.00 91.75 100 ALA A C 1
ATOM 809 O O . ALA A 1 100 ? 2.658 14.718 0.321 1.00 91.75 100 ALA A O 1
ATOM 810 N N . LYS A 1 101 ? 3.313 13.313 -1.318 1.00 90.25 101 LYS A N 1
ATOM 811 C CA . LYS A 1 101 ? 2.133 13.503 -2.175 1.00 90.25 101 LYS A CA 1
ATOM 812 C C . LYS A 1 101 ? 0.918 12.768 -1.616 1.00 90.25 101 LYS A C 1
ATOM 814 O O . LYS A 1 101 ? -0.169 13.336 -1.577 1.00 90.25 101 LYS A O 1
ATOM 819 N N . ASP A 1 102 ? 1.102 11.541 -1.141 1.00 89.69 102 ASP A N 1
ATOM 820 C CA . ASP A 1 102 ? 0.004 10.712 -0.640 1.00 89.69 102 ASP A CA 1
ATOM 821 C C . ASP A 1 102 ? -0.586 11.252 0.656 1.00 89.69 102 ASP A C 1
ATOM 823 O O . ASP A 1 102 ? -1.804 11.347 0.766 1.00 89.69 102 ASP A O 1
ATOM 827 N N . ILE A 1 103 ? 0.243 11.714 1.595 1.00 88.75 103 ILE A N 1
ATOM 828 C CA . ILE A 1 103 ? -0.226 12.308 2.855 1.00 88.75 103 ILE A CA 1
ATOM 829 C C . ILE A 1 103 ? -1.144 13.514 2.614 1.00 88.75 103 ILE A C 1
ATOM 831 O O . ILE A 1 103 ? -2.055 13.742 3.405 1.00 88.75 103 ILE A O 1
ATOM 835 N N . GLN A 1 104 ? -0.958 14.275 1.529 1.00 81.88 104 GLN A N 1
ATOM 836 C CA . GLN A 1 104 ? -1.865 15.380 1.191 1.00 81.88 104 GLN A CA 1
ATOM 837 C C . GLN A 1 104 ? -3.272 14.899 0.823 1.00 81.88 104 GLN A C 1
ATOM 839 O O . GLN A 1 104 ? -4.226 15.622 1.071 1.00 81.88 104 GLN A O 1
ATOM 844 N N . SER A 1 105 ? -3.398 13.690 0.270 1.00 77.75 105 SER A N 1
ATOM 845 C CA . SER A 1 105 ? -4.688 13.060 -0.039 1.00 77.75 105 SER A CA 1
ATOM 846 C C . SER A 1 105 ? -5.312 12.301 1.140 1.00 77.75 105 SER A C 1
ATOM 848 O O . SER A 1 105 ? -6.434 11.824 1.021 1.00 77.75 105 SER A O 1
ATOM 850 N N . LEU A 1 106 ? -4.588 12.178 2.261 1.00 72.31 106 LEU A N 1
ATOM 851 C CA . LEU A 1 106 ? -5.044 11.527 3.499 1.00 72.31 106 LEU A CA 1
ATOM 852 C C . LEU A 1 106 ? -5.533 12.519 4.569 1.00 72.31 106 LEU A C 1
ATOM 854 O O . LEU A 1 106 ? -5.884 12.092 5.670 1.00 72.31 106 LEU A O 1
ATOM 858 N N . LYS A 1 107 ? -5.488 13.822 4.272 1.00 58.31 107 LYS A N 1
ATOM 859 C CA . LYS A 1 107 ? -6.025 14.910 5.101 1.00 58.31 107 LYS A CA 1
ATOM 860 C C . LYS A 1 107 ? -7.401 15.313 4.602 1.00 58.31 107 LYS A C 1
ATOM 862 O O . LYS A 1 107 ? -8.231 15.631 5.476 1.00 58.31 107 LYS A O 1
#

Secondary structure (DSSP, 8-state):
-----TT---S-EEE--TT---TT-GGGSS--TTT-EEEEE--HHHHHSS---HHHHHHHHHHHHHHHHHHHHTT-EEEEEPPPSSGGG-S-SSHHHHHHHHHHHT-

Nearest PDB structures (foldseek):
  4dja-assembly1_A  TM=9.015E-01  e=1.997E-06  Agrobacterium fabrum str. C58
  3zxs-assembly3_C  TM=8.584E-01  e=1.041E-06  Cereibacter sphaeroides 2.4.1
  5kcm-assembly2_B  TM=8.663E-01  e=1.350E-06  Agrobacterium fabr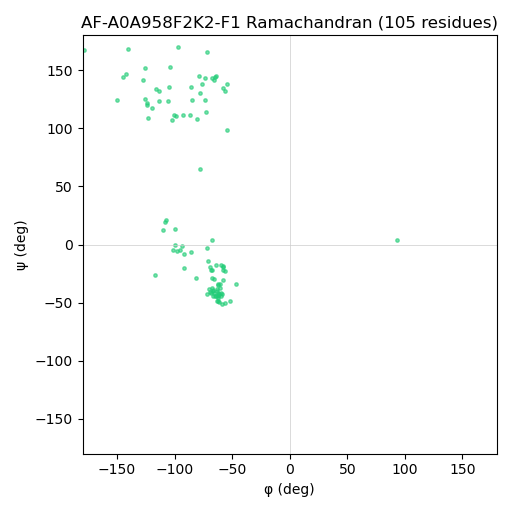um str. C58
  5lfa-assembly1_A  TM=9.005E-01  e=3.590E-06  Agrobacterium fabrum str. C58
  3zxs-assembly2_B  TM=8.425E-01  e=1.041E-06  Cereibacter sphaeroides 2.4.1